Protein AF-A0A7W0ZVE9-F1 (afdb_monomer)

Structure (mmCIF, N/CA/C/O backbone):
data_AF-A0A7W0ZVE9-F1
#
_entry.id   AF-A0A7W0ZVE9-F1
#
loop_
_atom_site.group_PDB
_atom_site.id
_atom_site.type_symbol
_atom_site.label_atom_id
_atom_site.label_alt_id
_atom_site.label_comp_id
_atom_site.label_asym_id
_atom_site.label_entity_id
_atom_site.label_seq_id
_atom_site.pdbx_PDB_ins_code
_atom_site.Cartn_x
_atom_site.Cartn_y
_atom_site.Cartn_z
_atom_site.occupancy
_atom_site.B_iso_or_equiv
_atom_site.auth_seq_id
_atom_site.auth_comp_id
_atom_site.auth_asym_id
_atom_site.auth_atom_id
_atom_site.pdbx_PDB_model_num
ATOM 1 N N . MET A 1 1 ? -64.674 -14.874 -23.657 1.00 46.78 1 MET A N 1
ATOM 2 C CA . MET A 1 1 ? -64.374 -16.158 -24.335 1.00 46.78 1 MET A CA 1
ATOM 3 C C . MET A 1 1 ? -63.489 -15.874 -25.543 1.00 46.78 1 MET A C 1
ATOM 5 O O . MET A 1 1 ? -63.752 -14.874 -26.198 1.00 46.78 1 MET A O 1
ATOM 9 N N . ARG A 1 2 ? -62.521 -16.767 -25.830 1.00 42.47 2 ARG A N 1
ATOM 10 C CA . ARG A 1 2 ? -61.412 -16.684 -26.820 1.00 42.47 2 ARG A CA 1
ATOM 11 C C . ARG A 1 2 ? -60.228 -15.857 -26.282 1.00 42.47 2 ARG A C 1
ATOM 13 O O . ARG A 1 2 ? -60.367 -14.660 -26.113 1.00 42.47 2 ARG A O 1
ATOM 20 N N . GLY A 1 3 ? -59.081 -16.405 -25.884 1.00 42.94 3 GLY A N 1
ATOM 21 C CA . GLY A 1 3 ? -58.471 -17.703 -26.172 1.00 42.94 3 GLY A CA 1
ATOM 22 C C . GLY A 1 3 ? -57.370 -17.520 -27.213 1.00 42.94 3 GLY A C 1
ATOM 23 O O . GLY A 1 3 ? -57.638 -17.703 -28.394 1.00 42.94 3 GLY A O 1
AT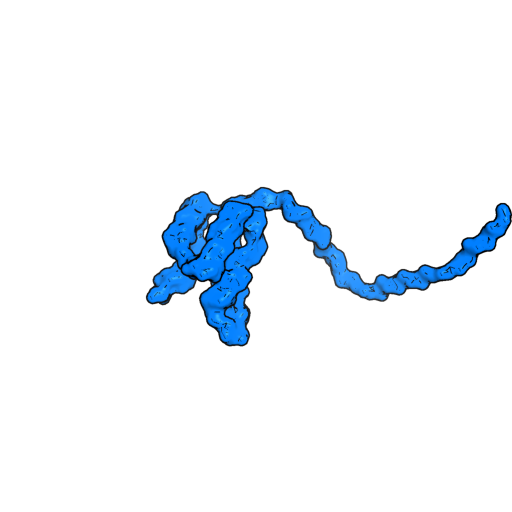OM 24 N N . SER A 1 4 ? -56.165 -17.173 -26.759 1.00 52.22 4 SER A N 1
ATOM 25 C CA . SER A 1 4 ? -54.933 -17.253 -27.548 1.00 52.22 4 SER A CA 1
ATOM 26 C C . SER A 1 4 ? -53.892 -17.956 -26.693 1.00 52.22 4 SER A C 1
ATOM 28 O O . SER A 1 4 ? -53.438 -17.427 -25.681 1.00 52.22 4 SER A O 1
ATOM 30 N N . ALA A 1 5 ? -53.597 -19.191 -27.075 1.00 49.19 5 ALA A N 1
ATOM 31 C CA . ALA A 1 5 ? -52.600 -20.042 -26.463 1.00 49.19 5 ALA A CA 1
ATOM 32 C C . ALA A 1 5 ? -51.384 -20.151 -27.393 1.00 49.19 5 ALA A C 1
ATOM 34 O O . ALA A 1 5 ? -51.546 -20.102 -28.610 1.00 49.19 5 ALA A O 1
ATOM 35 N N . LEU A 1 6 ? -50.235 -20.422 -26.762 1.00 53.44 6 LEU A N 1
ATOM 36 C CA . LEU A 1 6 ? -49.018 -21.039 -27.306 1.00 53.44 6 LEU A CA 1
ATOM 37 C C . LEU A 1 6 ? -48.154 -20.149 -28.211 1.00 53.44 6 LEU A C 1
ATOM 39 O O . LEU A 1 6 ? -48.570 -19.752 -29.289 1.00 53.44 6 LEU A O 1
ATOM 43 N N . LEU A 1 7 ? -46.893 -19.930 -27.826 1.00 49.56 7 LEU A N 1
ATOM 44 C CA . LEU A 1 7 ? -45.760 -20.759 -28.268 1.00 49.56 7 LEU A CA 1
ATOM 45 C C . LEU A 1 7 ? -44.444 -20.079 -27.846 1.00 49.56 7 LEU A C 1
ATOM 47 O O . LEU A 1 7 ? -44.248 -18.902 -28.132 1.00 49.56 7 LEU A O 1
ATOM 51 N N . GLY A 1 8 ? -43.530 -20.812 -27.205 1.00 45.91 8 GLY A N 1
ATOM 52 C CA . GLY A 1 8 ? -42.159 -20.325 -27.013 1.00 45.91 8 GLY A CA 1
ATOM 53 C C . GLY A 1 8 ? -41.441 -20.834 -25.770 1.00 45.91 8 GLY A C 1
ATOM 54 O O . GLY A 1 8 ? -40.955 -20.034 -24.979 1.00 45.91 8 GLY A O 1
ATOM 55 N N . MET A 1 9 ? -41.352 -22.157 -25.596 1.00 54.22 9 MET A N 1
ATOM 56 C CA . MET A 1 9 ? -40.259 -22.739 -24.813 1.00 54.22 9 MET A CA 1
ATOM 57 C C . MET A 1 9 ? -38.932 -22.322 -25.455 1.00 54.22 9 MET A C 1
ATOM 59 O O . MET A 1 9 ? -38.648 -22.717 -26.582 1.00 54.22 9 MET A O 1
ATOM 63 N N . LEU A 1 10 ? -38.115 -21.578 -24.718 1.00 52.31 10 LEU A N 1
ATOM 64 C CA . LEU A 1 10 ? -36.689 -21.431 -24.982 1.00 52.31 10 LEU A CA 1
ATOM 65 C C . LEU A 1 10 ? -35.956 -21.629 -23.657 1.00 52.31 10 LEU A C 1
ATOM 67 O O . LEU A 1 10 ? -35.738 -20.706 -22.879 1.00 52.31 10 LEU A O 1
ATOM 71 N N . PHE A 1 11 ? -35.617 -22.891 -23.407 1.00 46.88 11 PHE A N 1
ATOM 72 C CA . PHE A 1 11 ? -34.493 -23.247 -22.557 1.00 46.88 11 PHE A CA 1
ATOM 73 C C . PHE A 1 11 ? -33.202 -22.835 -23.271 1.00 46.88 11 PHE A C 1
ATOM 75 O O . PHE A 1 11 ? -32.998 -23.228 -24.420 1.00 46.88 11 PHE A O 1
ATOM 82 N N . PRO A 1 12 ? -32.273 -22.188 -22.562 1.00 57.47 12 PRO A N 1
ATOM 83 C CA . PRO A 1 12 ? -30.874 -22.538 -22.690 1.00 57.47 12 PRO A CA 1
ATOM 84 C C . PRO A 1 12 ? -30.472 -23.344 -21.453 1.00 57.47 12 PRO A C 1
ATOM 86 O O . PRO A 1 12 ? -30.155 -22.810 -20.393 1.00 57.47 12 PRO A O 1
ATOM 89 N N . VAL A 1 13 ? -30.490 -24.669 -21.599 1.00 55.62 13 VAL A N 1
ATOM 90 C CA . VAL A 1 13 ? -29.573 -25.524 -20.845 1.00 55.62 13 VAL A CA 1
ATOM 91 C C . VAL A 1 13 ? -28.218 -25.319 -21.505 1.00 55.62 13 VAL A C 1
ATOM 93 O O . VAL A 1 13 ? -28.091 -25.692 -22.659 1.00 55.62 13 VAL A O 1
ATOM 96 N N . PHE A 1 14 ? -27.269 -24.672 -20.828 1.00 47.59 14 PHE A N 1
ATOM 97 C CA . PHE A 1 14 ? -25.826 -24.963 -20.857 1.00 47.59 14 PHE A CA 1
ATOM 98 C C . PHE A 1 14 ? -25.091 -23.909 -20.021 1.00 47.59 14 PHE A C 1
ATOM 100 O O . PHE A 1 14 ? -24.997 -22.747 -20.400 1.00 47.59 14 PHE A O 1
ATOM 107 N N . GLY A 1 15 ? -24.566 -24.335 -18.872 1.00 39.62 15 GLY A N 1
ATOM 108 C CA . GLY A 1 15 ? -23.718 -23.507 -18.021 1.00 39.62 15 GLY A CA 1
ATOM 109 C C . GLY A 1 15 ? -23.612 -24.056 -16.606 1.00 39.62 15 GLY A C 1
ATOM 110 O O . GLY A 1 15 ? -24.268 -23.562 -15.696 1.00 39.62 15 GLY A O 1
ATOM 111 N N . CYS A 1 16 ? -22.811 -25.106 -16.428 1.00 53.41 16 CYS A N 1
ATOM 112 C CA . CYS A 1 16 ? -22.344 -25.557 -15.120 1.00 53.41 16 CYS A CA 1
ATOM 113 C C . CYS A 1 16 ? -21.789 -24.382 -14.300 1.00 53.41 16 CYS A C 1
ATOM 115 O O . CYS A 1 16 ? -20.919 -23.665 -14.787 1.00 53.41 16 CYS A O 1
ATOM 117 N N . GLY A 1 17 ? -22.226 -24.249 -13.044 1.00 41.56 17 GLY A N 1
ATOM 118 C CA . GLY A 1 17 ? -21.548 -23.410 -12.052 1.00 41.56 17 GLY A CA 1
ATOM 119 C C . GLY A 1 17 ? -22.460 -22.465 -11.275 1.00 41.56 17 GLY A C 1
ATOM 120 O O . GLY A 1 17 ? -22.359 -21.252 -11.412 1.00 41.56 17 GLY A O 1
ATOM 121 N N . GLY A 1 18 ? -23.296 -22.993 -10.379 1.00 48.34 18 GLY A N 1
ATOM 122 C CA . GLY A 1 18 ? -23.468 -22.277 -9.108 1.00 48.34 18 GLY A CA 1
ATOM 123 C C . GLY A 1 18 ? -22.176 -22.425 -8.284 1.00 48.34 18 GLY A C 1
ATOM 124 O O . GLY A 1 18 ? -21.461 -23.404 -8.510 1.00 48.34 18 GLY A O 1
ATOM 125 N N . PRO A 1 19 ? -21.851 -21.549 -7.314 1.00 53.12 19 PRO A N 1
ATOM 126 C CA . PRO A 1 19 ? -22.610 -20.417 -6.787 1.00 53.12 19 PRO A CA 1
ATOM 127 C C . PRO A 1 19 ? -21.793 -19.106 -6.776 1.00 53.12 19 PRO A C 1
ATOM 129 O O . PRO A 1 19 ?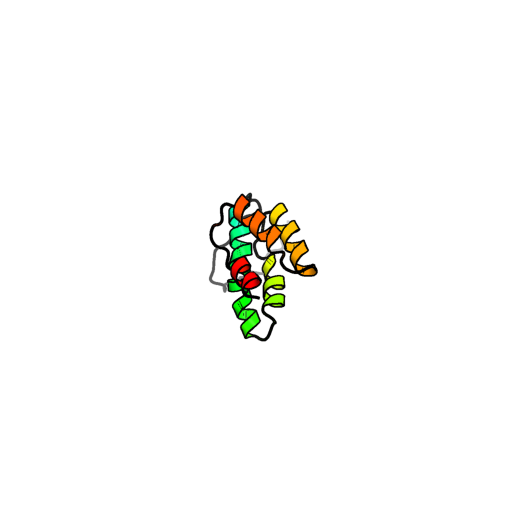 -20.572 -19.116 -6.670 1.00 53.12 19 PRO A O 1
ATOM 132 N N . ARG A 1 20 ? -22.471 -17.962 -6.744 1.00 47.81 20 ARG A N 1
ATOM 133 C CA . ARG A 1 20 ? -22.196 -16.887 -5.776 1.00 47.81 20 ARG A CA 1
ATOM 134 C C . ARG A 1 20 ? -23.172 -15.763 -6.064 1.00 47.81 20 ARG A C 1
ATOM 136 O O . ARG A 1 20 ? -22.956 -14.939 -6.944 1.00 47.81 20 ARG A O 1
ATOM 143 N N . ALA A 1 21 ? -24.226 -15.708 -5.256 1.00 45.84 21 ALA A N 1
ATOM 144 C CA . ALA A 1 21 ? -24.657 -14.404 -4.795 1.00 45.84 21 ALA A CA 1
ATOM 145 C C . ALA A 1 21 ? -23.379 -13.713 -4.304 1.00 45.84 21 ALA A C 1
ATOM 147 O O . ALA A 1 21 ? -22.763 -14.177 -3.338 1.00 45.84 21 ALA A O 1
ATOM 148 N N . LEU A 1 22 ? -22.906 -12.699 -5.034 1.00 53.28 22 LEU A N 1
ATOM 149 C CA . LEU A 1 22 ? -22.000 -11.743 -4.425 1.00 53.28 22 LEU A CA 1
ATOM 150 C C . LEU A 1 22 ? -22.714 -11.313 -3.143 1.00 53.28 22 LEU A C 1
ATOM 152 O O . LEU A 1 22 ? -23.872 -10.888 -3.238 1.00 53.28 22 LEU A O 1
ATOM 156 N N . PRO A 1 23 ? -22.114 -11.502 -1.953 1.00 49.91 23 PRO A N 1
ATOM 157 C CA . PRO A 1 23 ? -22.692 -10.882 -0.782 1.00 49.91 23 PRO A CA 1
ATOM 158 C C . PRO A 1 23 ? -22.827 -9.392 -1.123 1.00 49.91 23 PRO A C 1
ATOM 160 O O . PRO A 1 23 ? -21.911 -8.839 -1.747 1.00 49.91 23 PRO A O 1
ATOM 163 N N . PRO A 1 24 ? -23.963 -8.749 -0.806 1.00 47.75 24 PRO A N 1
ATOM 164 C CA . PRO A 1 24 ? -24.025 -7.300 -0.883 1.00 47.75 24 PRO A CA 1
ATOM 165 C C . PRO A 1 24 ? -22.790 -6.754 -0.163 1.00 47.75 24 PRO A C 1
ATOM 167 O O . PRO A 1 24 ? -22.393 -7.297 0.871 1.00 47.75 24 PRO A O 1
ATOM 170 N N . ALA A 1 25 ? -22.140 -5.753 -0.756 1.00 49.41 25 ALA A N 1
ATOM 171 C CA . ALA A 1 25 ? -21.027 -5.028 -0.160 1.00 49.41 25 ALA A CA 1
ATOM 172 C C . ALA A 1 25 ? -21.522 -4.314 1.107 1.00 49.41 25 ALA A C 1
ATOM 174 O O . ALA A 1 25 ? -21.825 -3.130 1.110 1.00 49.41 25 ALA A O 1
ATOM 175 N N . THR A 1 26 ? -21.701 -5.082 2.170 1.00 58.16 26 THR A N 1
ATOM 176 C CA . THR A 1 26 ? -22.062 -4.657 3.514 1.00 58.16 26 THR A CA 1
ATOM 177 C C . THR A 1 26 ? -21.371 -5.625 4.459 1.00 58.16 26 THR A C 1
ATOM 179 O O . THR A 1 26 ? -22.000 -6.394 5.183 1.00 58.16 26 THR A O 1
ATOM 182 N N . THR A 1 27 ? -20.049 -5.636 4.401 1.00 52.28 27 THR A N 1
ATOM 183 C CA . THR A 1 27 ? -19.243 -6.198 5.472 1.00 52.28 27 THR A CA 1
ATOM 184 C C . THR A 1 27 ? -18.355 -5.054 5.888 1.00 52.28 27 THR A C 1
ATOM 186 O O . THR A 1 27 ? -17.605 -4.559 5.052 1.00 52.28 27 THR A O 1
ATOM 189 N N . ASP A 1 28 ? -18.509 -4.597 7.128 1.00 67.12 28 ASP A N 1
ATOM 190 C CA . ASP A 1 28 ? -17.612 -3.654 7.790 1.00 67.12 28 ASP A CA 1
ATOM 191 C C . ASP A 1 28 ? -16.199 -4.242 7.697 1.00 67.12 28 ASP A C 1
ATOM 193 O O . ASP A 1 28 ? -15.791 -5.085 8.501 1.00 67.12 28 ASP A O 1
ATOM 197 N N . GLN A 1 29 ? -15.510 -3.961 6.590 1.00 83.06 29 GLN A N 1
ATOM 198 C CA . GLN A 1 29 ? -14.200 -4.523 6.354 1.00 83.06 29 GLN A CA 1
ATOM 199 C C . GLN A 1 29 ? -13.309 -3.867 7.379 1.00 83.06 29 GLN A C 1
ATOM 201 O O . GLN A 1 29 ? -13.121 -2.644 7.372 1.00 83.06 29 GLN A O 1
ATOM 206 N N . SER A 1 30 ? -12.777 -4.689 8.276 1.00 89.94 30 SER A N 1
ATOM 207 C CA . SER A 1 30 ? -11.934 -4.176 9.331 1.00 89.94 30 SER A CA 1
ATOM 208 C C . SER A 1 30 ? -10.752 -3.430 8.713 1.00 89.94 30 SER A C 1
ATOM 210 O O . SER A 1 30 ? -10.227 -3.812 7.660 1.00 89.94 30 SER A O 1
ATOM 212 N N . VAL A 1 31 ? -10.297 -2.372 9.388 1.00 90.19 31 VAL A N 1
ATOM 213 C CA . VAL A 1 31 ? -9.082 -1.647 8.982 1.00 90.19 31 VAL A CA 1
ATOM 214 C C . VAL A 1 31 ? -7.929 -2.635 8.800 1.00 90.19 31 VAL A C 1
ATOM 216 O O . VAL A 1 31 ? -7.159 -2.522 7.855 1.00 90.19 31 VAL A O 1
ATOM 219 N N . ARG A 1 32 ? -7.855 -3.668 9.644 1.00 91.94 32 ARG A N 1
ATOM 220 C CA . ARG A 1 32 ? -6.843 -4.716 9.532 1.00 91.94 32 ARG A CA 1
ATOM 221 C C . ARG A 1 32 ? -6.918 -5.490 8.221 1.00 91.94 32 ARG A C 1
ATOM 223 O O . ARG A 1 32 ? -5.885 -5.636 7.574 1.00 91.94 32 ARG A O 1
ATOM 230 N N . ASP A 1 33 ? -8.093 -5.965 7.825 1.00 92.19 33 ASP A N 1
ATOM 231 C CA . ASP A 1 33 ? -8.244 -6.730 6.581 1.00 92.19 33 ASP A CA 1
ATOM 232 C C . ASP A 1 33 ? -7.951 -5.861 5.359 1.00 92.19 33 ASP A C 1
ATOM 234 O O . ASP A 1 33 ? -7.277 -6.298 4.429 1.00 92.19 33 ASP A O 1
ATOM 238 N N . ALA A 1 34 ? -8.394 -4.603 5.378 1.00 92.44 34 ALA A N 1
ATOM 239 C CA . ALA A 1 34 ? -8.057 -3.635 4.341 1.00 92.44 34 ALA A CA 1
ATOM 240 C C . ALA A 1 34 ? -6.542 -3.398 4.246 1.00 92.44 34 ALA A C 1
ATOM 242 O O . ALA A 1 34 ? -5.977 -3.464 3.158 1.00 92.44 34 ALA A O 1
ATOM 243 N N . VAL A 1 35 ? -5.853 -3.210 5.375 1.00 93.06 35 VAL A N 1
ATOM 244 C CA . VAL A 1 35 ? -4.393 -3.037 5.394 1.00 93.06 35 VAL A CA 1
ATOM 245 C C . VAL A 1 35 ? -3.656 -4.291 4.928 1.00 93.06 35 VAL A C 1
ATOM 247 O O . VAL A 1 35 ? -2.638 -4.169 4.252 1.00 93.06 35 VAL A O 1
ATOM 250 N N . LEU A 1 36 ? -4.154 -5.491 5.236 1.00 93.50 36 LEU A N 1
ATOM 251 C CA . LEU A 1 36 ? -3.564 -6.728 4.717 1.00 93.50 36 LEU A CA 1
ATOM 252 C C . LEU A 1 36 ? -3.616 -6.778 3.186 1.00 93.50 36 LEU A C 1
ATOM 254 O O . LEU A 1 36 ? -2.610 -7.127 2.572 1.00 93.50 36 LEU A O 1
ATOM 258 N N . LEU A 1 37 ? -4.729 -6.360 2.574 1.00 93.50 37 LEU A N 1
ATOM 259 C CA . LEU A 1 37 ? -4.826 -6.247 1.115 1.00 93.50 37 LEU A CA 1
ATOM 260 C C . LEU A 1 37 ? -3.826 -5.227 0.567 1.00 93.50 37 LEU A C 1
ATOM 262 O O . LEU A 1 37 ? -3.066 -5.548 -0.343 1.00 93.50 37 LEU A O 1
ATOM 266 N N . VAL A 1 38 ? -3.753 -4.033 1.166 1.00 93.50 38 VAL A N 1
ATOM 267 C CA . VAL A 1 38 ? -2.763 -3.006 0.787 1.00 93.50 38 VAL A CA 1
ATOM 268 C C . VAL A 1 38 ? -1.347 -3.578 0.832 1.00 93.50 38 VAL A C 1
ATOM 270 O O . VAL A 1 38 ? -0.579 -3.430 -0.120 1.00 93.50 38 VAL A O 1
ATOM 273 N N . CYS A 1 39 ? -1.012 -4.285 1.906 1.00 93.75 39 CYS A N 1
ATOM 274 C CA . CYS A 1 39 ? 0.297 -4.887 2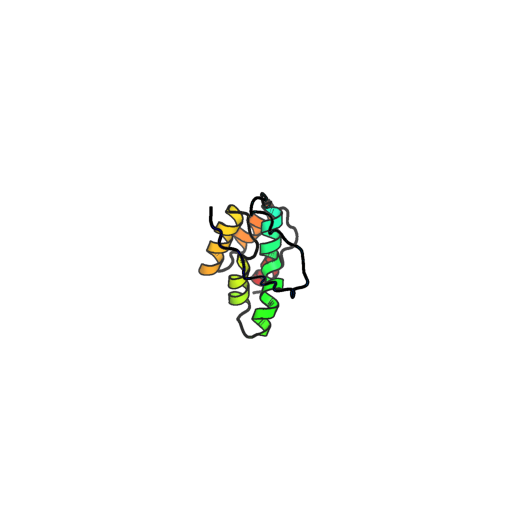.100 1.00 93.75 39 CYS A CA 1
ATOM 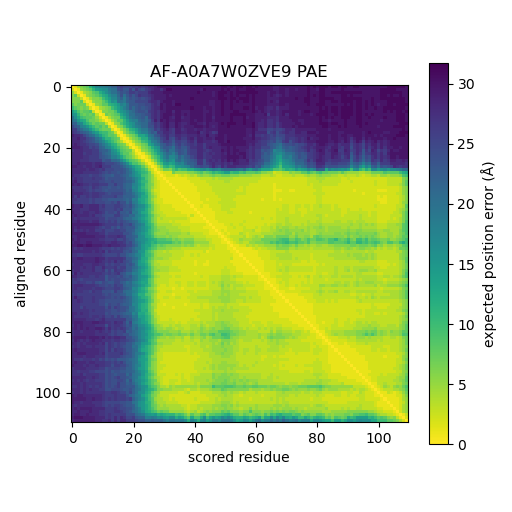275 C C . CYS A 1 39 ? 0.624 -6.010 1.113 1.00 93.75 39 CYS A C 1
ATOM 277 O O . CYS A 1 39 ? 1.804 -6.184 0.811 1.00 93.75 39 CYS A O 1
ATOM 279 N N . ASP A 1 40 ? -0.377 -6.735 0.612 1.00 93.75 40 ASP A N 1
ATOM 280 C CA . ASP A 1 40 ? -0.226 -7.809 -0.377 1.00 93.75 40 ASP A CA 1
ATOM 281 C C . ASP A 1 40 ? -0.244 -7.308 -1.835 1.00 93.75 40 ASP A C 1
ATOM 283 O O . ASP A 1 40 ? -0.023 -8.066 -2.776 1.00 93.75 40 ASP A O 1
ATOM 287 N N . THR A 1 41 ? -0.452 -6.008 -2.058 1.00 93.31 41 THR A N 1
ATOM 288 C CA . THR A 1 41 ? -0.475 -5.410 -3.405 1.00 93.31 41 THR A CA 1
ATOM 289 C C . THR A 1 41 ? 0.710 -5.801 -4.297 1.00 93.31 41 THR A C 1
ATOM 291 O O . THR A 1 41 ? 0.460 -6.136 -5.452 1.00 93.31 41 THR A O 1
ATOM 294 N N . PRO A 1 42 ? 1.975 -5.848 -3.828 1.00 91.56 42 PRO A N 1
ATOM 295 C CA . PRO A 1 42 ? 3.087 -6.269 -4.681 1.00 91.56 42 PRO A CA 1
ATOM 296 C C . PRO A 1 42 ? 2.948 -7.698 -5.214 1.00 91.56 42 PRO A C 1
ATOM 298 O O . PRO A 1 42 ? 3.322 -7.958 -6.353 1.00 91.56 42 PRO A O 1
ATOM 301 N N . SER A 1 43 ? 2.395 -8.620 -4.420 1.00 91.12 43 SER A N 1
ATOM 302 C CA . SER A 1 43 ? 2.129 -9.996 -4.853 1.00 91.12 43 SER A CA 1
ATOM 303 C C . SER A 1 43 ? 1.124 -10.016 -6.004 1.00 91.12 43 SER A C 1
ATOM 305 O O . SER A 1 43 ? 1.304 -10.743 -6.979 1.00 91.12 43 SER A O 1
ATOM 307 N N . ARG A 1 44 ? 0.090 -9.174 -5.898 1.00 90.12 44 ARG A N 1
ATOM 308 C CA . ARG A 1 44 ? -1.002 -9.044 -6.875 1.00 90.12 44 ARG A CA 1
ATOM 309 C C . ARG A 1 44 ? -0.570 -8.324 -8.152 1.00 90.12 44 ARG A C 1
ATOM 311 O O . ARG A 1 44 ? -1.032 -8.691 -9.217 1.00 90.12 44 ARG A O 1
ATOM 318 N N . ALA A 1 45 ? 0.366 -7.386 -8.034 1.00 91.25 45 ALA A N 1
ATOM 319 C CA . ALA A 1 45 ? 0.972 -6.637 -9.134 1.00 91.25 45 ALA A CA 1
ATOM 320 C C . ALA A 1 45 ? 2.088 -7.396 -9.875 1.00 91.25 45 ALA A C 1
ATOM 322 O O . ALA A 1 45 ? 2.543 -6.970 -10.936 1.00 91.25 45 ALA A O 1
ATOM 323 N N . GLN A 1 46 ? 2.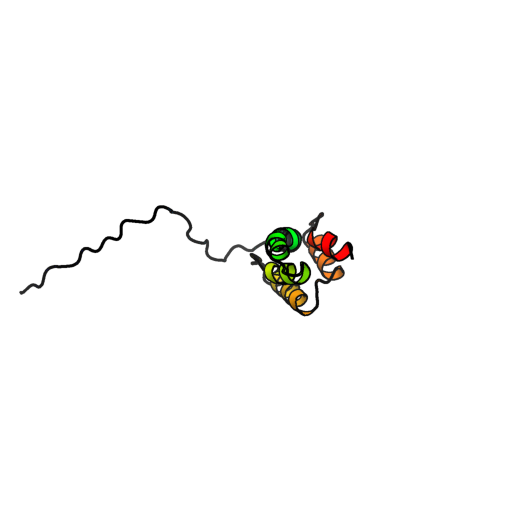572 -8.509 -9.320 1.00 89.75 46 GLN A N 1
ATOM 324 C CA . GLN A 1 46 ? 3.683 -9.263 -9.898 1.00 89.75 46 GLN A CA 1
ATOM 325 C C . GLN A 1 46 ? 3.402 -9.851 -11.299 1.00 89.75 46 GLN A C 1
ATOM 327 O O . GLN A 1 46 ? 4.339 -9.865 -12.098 1.00 89.75 46 GLN A O 1
ATOM 332 N N . PRO A 1 47 ? 2.190 -10.345 -11.630 1.00 91.56 47 PRO A N 1
ATOM 333 C CA . PRO A 1 47 ? 1.846 -10.773 -12.987 1.00 91.56 47 PRO A CA 1
ATOM 334 C C . PRO A 1 47 ? 1.986 -9.634 -14.004 1.00 91.56 47 PRO A C 1
ATOM 336 O O . PRO A 1 47 ? 2.769 -9.769 -14.937 1.00 91.56 47 PRO A O 1
ATOM 339 N N . ASP A 1 48 ? 1.367 -8.481 -13.747 1.00 88.00 48 ASP A N 1
ATOM 340 C CA . ASP A 1 48 ? 1.443 -7.295 -14.613 1.00 88.00 48 ASP A CA 1
ATOM 341 C C . ASP A 1 48 ? 2.889 -6.826 -14.822 1.00 88.00 48 ASP A C 1
ATOM 343 O O . ASP A 1 48 ? 3.299 -6.466 -15.929 1.00 88.00 48 ASP A O 1
ATOM 347 N N . ALA A 1 49 ? 3.706 -6.888 -13.765 1.00 85.75 49 ALA A N 1
ATOM 348 C CA . ALA A 1 49 ? 5.123 -6.559 -13.857 1.00 85.75 49 ALA A CA 1
ATOM 349 C C . ALA A 1 49 ? 5.912 -7.522 -14.767 1.00 85.75 49 ALA A C 1
ATOM 351 O O . ALA A 1 49 ? 6.902 -7.125 -15.384 1.00 85.75 49 ALA A O 1
ATOM 352 N N . ARG A 1 50 ? 5.489 -8.790 -14.876 1.00 88.25 50 ARG A N 1
ATOM 353 C CA . ARG A 1 50 ? 6.082 -9.773 -15.803 1.00 88.2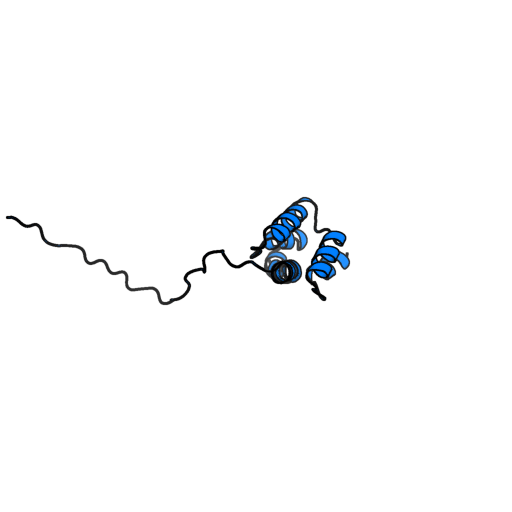5 50 ARG A CA 1
ATOM 354 C C . ARG A 1 50 ? 5.632 -9.555 -17.245 1.00 88.25 50 ARG A C 1
ATOM 356 O O . ARG A 1 50 ? 6.391 -9.886 -18.151 1.00 88.25 50 ARG A O 1
ATOM 363 N N . ASP A 1 51 ? 4.464 -8.950 -17.443 1.00 88.00 51 ASP A N 1
ATOM 364 C CA . ASP A 1 51 ? 3.932 -8.559 -18.754 1.00 88.00 51 ASP A CA 1
ATOM 365 C C . ASP A 1 51 ? 4.511 -7.226 -19.272 1.00 88.00 51 ASP A C 1
ATOM 367 O O . ASP A 1 51 ? 4.087 -6.703 -20.303 1.00 88.00 51 ASP A O 1
ATOM 371 N N . GLY A 1 52 ? 5.531 -6.686 -18.594 1.00 87.12 52 GLY A N 1
ATOM 372 C CA . GLY A 1 52 ? 6.286 -5.511 -19.034 1.00 87.12 52 GLY A CA 1
ATOM 373 C C . GLY A 1 52 ? 5.798 -4.180 -18.461 1.00 87.12 52 GLY A C 1
ATOM 374 O O . GLY A 1 52 ? 6.335 -3.136 -18.832 1.00 87.12 52 GLY A O 1
ATOM 375 N N . VAL A 1 53 ? 4.826 -4.191 -17.541 1.00 90.31 53 VAL A N 1
ATOM 376 C CA . VAL A 1 53 ? 4.427 -2.999 -16.777 1.00 90.31 53 VAL A CA 1
ATOM 377 C C . VAL A 1 53 ? 5.483 -2.704 -15.705 1.00 90.31 53 VAL A C 1
ATOM 379 O O . VAL A 1 53 ? 6.051 -3.608 -15.095 1.00 90.31 53 VAL A O 1
ATOM 382 N N . SER A 1 54 ? 5.775 -1.430 -15.439 1.00 89.31 54 SER A N 1
ATOM 383 C CA . SER A 1 54 ? 6.627 -1.073 -14.299 1.00 89.31 54 SER A CA 1
ATOM 384 C C . SER A 1 54 ? 5.996 -1.578 -13.001 1.00 89.31 54 SER A C 1
ATOM 386 O O . SER A 1 54 ? 4.810 -1.360 -12.763 1.00 89.31 54 SER A O 1
ATOM 388 N N . MET A 1 55 ? 6.792 -2.175 -12.108 1.00 88.50 55 MET A N 1
ATOM 389 C CA . MET A 1 55 ? 6.304 -2.634 -10.800 1.00 88.50 55 MET A CA 1
ATOM 390 C C . MET A 1 55 ? 5.573 -1.520 -10.030 1.00 88.50 55 MET A C 1
ATOM 392 O O . MET A 1 55 ? 4.611 -1.786 -9.318 1.00 88.50 55 MET A O 1
ATOM 396 N N . SER A 1 56 ? 6.003 -0.262 -10.177 1.00 86.44 56 SER A N 1
ATOM 397 C CA . SER A 1 56 ? 5.334 0.880 -9.542 1.00 86.44 56 SER A CA 1
ATOM 398 C C . SER A 1 56 ? 3.939 1.144 -10.114 1.00 86.44 56 SER A C 1
ATOM 400 O O . SER A 1 56 ? 3.019 1.398 -9.339 1.00 86.44 56 SER A O 1
ATOM 402 N N . ASP A 1 57 ? 3.774 1.035 -11.432 1.00 86.69 57 ASP A N 1
ATOM 403 C CA . ASP A 1 57 ? 2.492 1.266 -12.105 1.00 86.69 57 ASP A CA 1
ATOM 404 C C . ASP A 1 57 ? 1.524 0.107 -11.848 1.00 86.69 57 ASP A C 1
ATOM 406 O O . ASP A 1 57 ? 0.354 0.330 -11.545 1.00 86.69 57 ASP A O 1
ATOM 410 N N . ALA A 1 58 ? 2.032 -1.129 -11.853 1.00 90.94 58 ALA A N 1
ATOM 411 C CA . ALA A 1 58 ? 1.264 -2.315 -11.486 1.00 90.94 58 ALA A CA 1
ATOM 412 C C . ALA A 1 58 ? 0.772 -2.240 -10.027 1.00 90.94 58 ALA A C 1
ATOM 414 O O . ALA A 1 58 ? -0.401 -2.477 -9.737 1.00 90.94 58 ALA A O 1
ATOM 415 N N . ILE A 1 59 ? 1.636 -1.823 -9.090 1.00 90.44 59 ILE A N 1
ATOM 416 C CA . ILE A 1 59 ? 1.241 -1.595 -7.692 1.00 90.44 59 ILE A CA 1
ATOM 417 C C . ILE A 1 59 ? 0.156 -0.516 -7.597 1.00 90.44 59 ILE A C 1
ATOM 419 O O . ILE A 1 59 ? -0.821 -0.715 -6.880 1.00 90.44 59 ILE A O 1
ATOM 423 N N . ALA A 1 60 ? 0.289 0.602 -8.317 1.00 89.12 60 ALA A N 1
ATOM 424 C CA . ALA A 1 60 ? -0.730 1.651 -8.338 1.00 89.12 60 ALA A CA 1
ATOM 425 C C . ALA A 1 60 ? -2.072 1.156 -8.915 1.00 89.12 60 ALA A C 1
ATOM 427 O O . ALA A 1 60 ? -3.131 1.553 -8.422 1.00 89.12 60 ALA A O 1
ATOM 428 N N . GLY A 1 61 ? -2.039 0.262 -9.909 1.00 89.50 61 GLY A N 1
ATOM 429 C CA . GLY A 1 61 ? -3.221 -0.389 -10.477 1.00 89.50 61 GLY A CA 1
ATOM 430 C C . GLY A 1 61 ? -3.993 -1.221 -9.451 1.00 89.50 61 GLY A C 1
ATOM 431 O O . GLY A 1 61 ? -5.202 -1.052 -9.328 1.00 89.50 61 GLY A O 1
ATOM 432 N N . HIS A 1 62 ? -3.282 -2.023 -8.654 1.00 92.06 62 HIS A N 1
ATOM 433 C CA . HIS A 1 62 ? -3.872 -2.962 -7.688 1.00 92.06 62 HIS A CA 1
ATOM 434 C C . HIS A 1 62 ? -4.062 -2.411 -6.269 1.00 92.06 62 HIS A C 1
ATOM 436 O O . HIS A 1 62 ? -4.566 -3.104 -5.380 1.00 92.06 62 HIS A O 1
ATOM 442 N N . LEU A 1 63 ? -3.637 -1.174 -6.017 1.00 89.19 63 LEU A N 1
ATOM 443 C CA . LEU A 1 63 ? -3.554 -0.601 -4.673 1.00 89.19 63 LEU A CA 1
ATOM 444 C C . LEU A 1 63 ? -4.910 -0.529 -3.951 1.00 89.19 63 LEU A C 1
ATOM 446 O O . LEU A 1 63 ? -4.965 -0.589 -2.727 1.00 89.19 63 LEU A O 1
ATOM 450 N N . THR A 1 64 ? -5.991 -0.404 -4.719 1.00 90.88 64 THR A N 1
ATOM 451 C CA . THR A 1 64 ? -7.378 -0.261 -4.250 1.00 90.88 64 THR A CA 1
ATOM 452 C C . THR A 1 64 ? -8.173 -1.568 -4.321 1.00 90.88 64 THR A C 1
ATOM 454 O O . THR A 1 64 ? -9.332 -1.617 -3.910 1.00 90.88 64 THR A O 1
ATOM 457 N N . ASP A 1 65 ? -7.573 -2.641 -4.838 1.00 89.94 65 ASP A N 1
ATOM 458 C CA . ASP A 1 65 ? -8.301 -3.859 -5.180 1.00 89.94 65 ASP A CA 1
ATOM 459 C C . ASP A 1 65 ? -8.826 -4.580 -3.942 1.00 89.94 65 ASP A C 1
ATOM 461 O O . ASP A 1 65 ? -8.064 -5.006 -3.064 1.00 89.94 65 ASP A O 1
ATOM 465 N N . GLY A 1 66 ? -10.149 -4.753 -3.904 1.00 85.94 66 GLY A N 1
ATOM 466 C CA . GLY A 1 66 ? -10.852 -5.451 -2.831 1.00 85.94 66 GLY A CA 1
ATOM 467 C C . GLY A 1 66 ? -10.911 -4.686 -1.506 1.00 85.94 66 GLY A C 1
ATOM 468 O O . GLY A 1 66 ? -11.300 -5.276 -0.500 1.00 85.94 66 GLY A O 1
ATOM 469 N N . ILE A 1 67 ? -10.528 -3.404 -1.474 1.00 90.69 67 ILE A N 1
ATOM 470 C CA . ILE A 1 67 ? -10.625 -2.569 -0.273 1.00 90.69 67 ILE A CA 1
ATOM 471 C C . ILE A 1 67 ? -12.038 -1.992 -0.171 1.00 90.69 67 ILE A C 1
ATOM 473 O O . ILE A 1 67 ? -12.407 -1.078 -0.897 1.00 90.69 67 ILE A O 1
ATOM 477 N N . GLY A 1 68 ? -12.814 -2.516 0.769 1.00 88.00 68 GLY A N 1
ATOM 478 C CA . GLY A 1 68 ? -14.145 -2.049 1.157 1.00 88.00 68 GLY A CA 1
ATOM 479 C C . GLY A 1 68 ? -14.171 -1.209 2.437 1.00 88.00 68 GLY A C 1
ATOM 480 O O . GLY A 1 68 ? -15.249 -0.916 2.938 1.00 88.00 68 GLY A O 1
ATOM 481 N N . ASN A 1 69 ? -13.012 -0.840 2.998 1.00 91.25 69 ASN A N 1
ATOM 482 C CA . ASN A 1 69 ? -12.936 0.119 4.104 1.00 91.25 69 ASN A CA 1
ATOM 483 C C . ASN A 1 69 ? -12.687 1.531 3.552 1.00 91.25 69 ASN A C 1
ATOM 485 O O . ASN A 1 69 ? -11.584 1.804 3.077 1.00 91.25 69 ASN A O 1
ATOM 489 N N . ASP A 1 70 ? -13.671 2.430 3.657 1.00 90.06 70 ASP A N 1
ATOM 490 C CA . ASP A 1 70 ? -13.629 3.766 3.033 1.00 90.06 70 ASP A CA 1
ATOM 491 C C . ASP A 1 70 ? -12.425 4.611 3.465 1.00 90.06 70 ASP A C 1
ATOM 493 O O . ASP A 1 70 ? -11.816 5.316 2.655 1.00 90.06 70 ASP A O 1
ATOM 497 N N . ARG A 1 71 ? -12.042 4.526 4.746 1.00 90.00 71 ARG A N 1
ATOM 498 C CA . ARG A 1 71 ? -10.901 5.278 5.281 1.00 90.00 71 ARG A CA 1
ATOM 499 C C . ARG A 1 71 ? -9.587 4.797 4.676 1.00 90.00 71 ARG A C 1
ATOM 501 O O . ARG A 1 71 ? -8.762 5.621 4.289 1.00 90.00 71 ARG A O 1
ATOM 508 N N . VAL A 1 72 ? -9.386 3.479 4.613 1.00 91.31 72 VAL A N 1
ATOM 509 C CA . VAL A 1 72 ? -8.186 2.907 3.989 1.00 91.31 72 VAL A CA 1
ATOM 510 C C . VAL A 1 72 ? -8.192 3.195 2.491 1.00 91.31 72 VAL A C 1
ATOM 512 O O . VAL A 1 72 ? -7.169 3.636 1.979 1.00 91.31 72 VAL A O 1
ATOM 515 N N . LEU A 1 73 ? -9.336 3.025 1.822 1.00 91.81 73 LEU A N 1
ATOM 516 C CA . LEU A 1 73 ? -9.504 3.275 0.391 1.00 91.81 73 LEU A CA 1
ATOM 517 C C . LEU A 1 73 ? -9.112 4.709 0.017 1.00 91.81 73 LEU A C 1
ATOM 519 O O . LEU A 1 73 ? -8.246 4.898 -0.829 1.00 91.81 73 LEU A O 1
ATOM 523 N N . THR A 1 74 ? -9.667 5.705 0.712 1.00 91.19 74 THR A N 1
ATOM 524 C CA . THR A 1 74 ? -9.383 7.131 0.464 1.00 91.19 74 THR A CA 1
ATOM 525 C C . THR A 1 74 ? -7.890 7.440 0.591 1.00 91.19 74 THR A C 1
ATOM 527 O O . THR A 1 74 ? -7.313 8.176 -0.209 1.00 91.19 74 THR A O 1
ATOM 530 N N . LEU A 1 75 ? -7.246 6.867 1.608 1.00 90.94 75 LEU A N 1
ATOM 531 C CA . LEU A 1 75 ? -5.834 7.095 1.885 1.00 90.94 75 LEU A CA 1
ATOM 532 C C . LEU A 1 75 ? -4.940 6.467 0.806 1.00 90.94 75 LEU A C 1
ATOM 534 O O . LEU A 1 75 ? -4.016 7.120 0.323 1.00 90.94 75 LEU A O 1
ATOM 538 N N . VAL A 1 76 ? -5.241 5.238 0.374 1.00 91.44 76 VAL A N 1
ATOM 539 C CA . VAL A 1 76 ? -4.466 4.579 -0.687 1.00 91.44 76 VAL A CA 1
ATOM 540 C C . VAL A 1 76 ? -4.753 5.150 -2.076 1.00 91.44 76 VAL A C 1
ATOM 542 O O . VAL A 1 76 ? -3.845 5.217 -2.900 1.00 91.44 76 VAL A O 1
ATOM 545 N N . GLU A 1 77 ? -5.959 5.650 -2.349 1.00 91.12 77 GLU A N 1
ATOM 546 C CA . GLU A 1 77 ? -6.234 6.389 -3.588 1.00 91.12 77 GLU A CA 1
ATOM 547 C C . GLU A 1 77 ? -5.333 7.620 -3.722 1.00 91.12 77 GLU A C 1
ATOM 549 O O . GLU A 1 77 ? -4.791 7.875 -4.799 1.00 91.12 77 GLU A O 1
ATOM 554 N N . GLY A 1 78 ? -5.070 8.324 -2.615 1.00 89.88 78 GLY A N 1
ATOM 555 C CA . GLY A 1 78 ? -4.111 9.429 -2.583 1.00 89.88 78 GLY A CA 1
ATOM 556 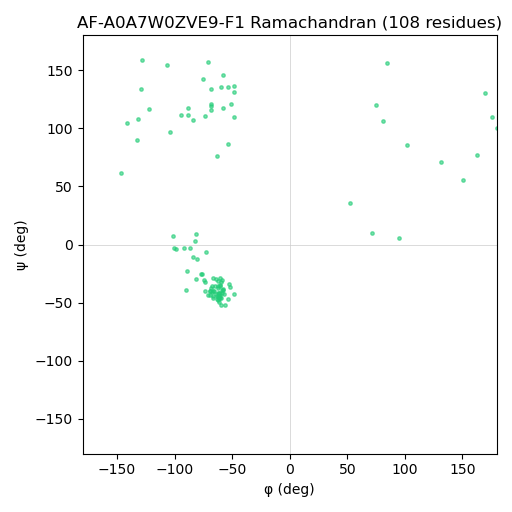C C . GLY A 1 78 ? -2.687 9.022 -2.989 1.00 89.88 78 GLY A C 1
ATOM 557 O O . GLY A 1 78 ? -1.960 9.822 -3.588 1.00 89.88 78 GLY A O 1
ATOM 558 N N . TRP A 1 79 ? -2.288 7.775 -2.726 1.00 89.62 79 TRP A N 1
ATOM 559 C CA . TRP A 1 79 ? -0.967 7.249 -3.086 1.00 89.62 79 TRP A CA 1
ATOM 560 C C . TRP A 1 79 ? -0.826 6.905 -4.568 1.00 89.62 79 TRP A C 1
ATOM 562 O O . TRP A 1 79 ? 0.291 6.940 -5.082 1.00 89.62 79 TRP A O 1
ATOM 572 N N . LYS A 1 80 ? -1.920 6.606 -5.281 1.00 85.12 80 LYS A N 1
ATOM 573 C CA . LYS A 1 80 ? -1.861 6.294 -6.723 1.00 85.12 80 LYS A CA 1
ATOM 574 C C . LYS A 1 80 ? -1.302 7.463 -7.533 1.00 85.12 80 LYS A C 1
ATOM 576 O O . LYS A 1 80 ? -0.575 7.247 -8.495 1.00 85.12 80 LYS A O 1
ATOM 581 N N . THR A 1 81 ? -1.600 8.690 -7.109 1.00 81.12 81 THR A N 1
ATOM 582 C CA . THR A 1 81 ? -1.151 9.915 -7.785 1.00 81.12 81 THR A CA 1
ATOM 583 C C . THR A 1 81 ? 0.191 10.420 -7.257 1.00 81.12 81 THR A C 1
ATOM 585 O O . THR A 1 81 ? 1.017 10.895 -8.030 1.00 81.12 81 THR A O 1
ATOM 588 N N . ASN A 1 82 ? 0.420 10.334 -5.942 1.00 82.06 82 ASN A N 1
ATOM 589 C CA . ASN A 1 82 ? 1.582 10.953 -5.285 1.00 82.06 82 ASN A CA 1
ATOM 590 C C . ASN A 1 82 ? 2.739 9.976 -5.015 1.00 82.06 82 ASN A C 1
ATOM 592 O O . ASN A 1 82 ? 3.792 10.382 -4.522 1.00 82.06 82 ASN A O 1
ATOM 596 N N . GLY A 1 83 ? 2.548 8.695 -5.326 1.00 84.75 83 GLY A N 1
ATOM 597 C CA . GLY A 1 83 ? 3.427 7.616 -4.900 1.00 84.75 83 GLY A CA 1
ATOM 598 C C . GLY A 1 83 ? 3.090 7.112 -3.494 1.00 84.75 83 GLY A C 1
ATOM 599 O O . GLY A 1 83 ? 2.501 7.807 -2.665 1.00 84.75 83 GLY A O 1
ATOM 600 N N . VAL A 1 84 ? 3.472 5.864 -3.224 1.00 86.75 84 VAL A N 1
ATOM 601 C CA . VAL A 1 84 ? 3.232 5.211 -1.931 1.00 86.75 84 VAL A CA 1
ATOM 602 C C . VAL A 1 84 ? 4.080 5.868 -0.845 1.00 86.75 84 VAL A C 1
ATOM 604 O O .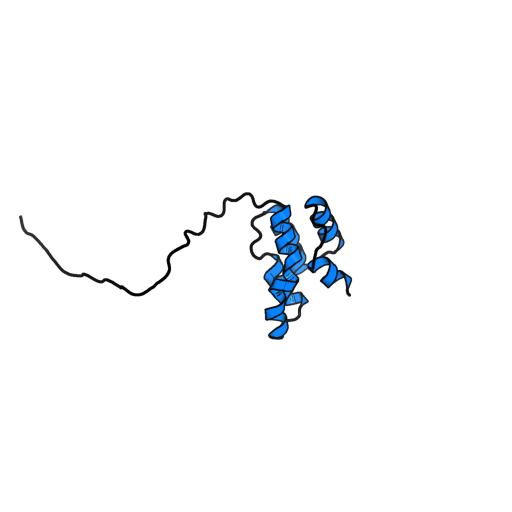 VAL A 1 84 ? 5.310 5.841 -0.889 1.00 86.75 84 VAL A O 1
ATOM 607 N N . ASN A 1 85 ? 3.417 6.422 0.168 1.00 88.62 85 ASN A N 1
ATOM 608 C CA . ASN A 1 85 ? 4.077 7.090 1.280 1.00 88.62 85 ASN A CA 1
ATOM 609 C C . ASN A 1 85 ? 4.413 6.100 2.405 1.00 88.62 85 ASN A C 1
ATOM 611 O O . ASN A 1 85 ? 3.535 5.620 3.124 1.00 88.62 85 ASN A O 1
ATOM 615 N N . ALA A 1 86 ? 5.706 5.839 2.610 1.00 88.81 86 ALA A N 1
ATOM 616 C CA . ALA A 1 86 ? 6.177 4.903 3.630 1.00 88.81 86 ALA A CA 1
ATOM 617 C C . ALA A 1 86 ? 5.761 5.283 5.064 1.00 88.81 86 ALA A C 1
ATOM 619 O O . ALA A 1 86 ? 5.524 4.392 5.879 1.00 88.81 86 ALA A O 1
ATOM 620 N N . ARG A 1 87 ? 5.642 6.582 5.387 1.00 89.12 87 ARG A N 1
ATOM 621 C CA . ARG A 1 87 ? 5.225 7.028 6.730 1.00 89.12 87 ARG A CA 1
ATOM 622 C C . ARG A 1 87 ? 3.752 6.746 6.987 1.00 89.12 87 ARG A C 1
ATOM 624 O O . ARG A 1 87 ? 3.403 6.285 8.070 1.00 89.12 87 ARG A O 1
ATOM 631 N N . GLU A 1 88 ? 2.903 7.017 6.002 1.00 90.69 88 GLU A N 1
ATOM 632 C CA . GLU A 1 88 ? 1.468 6.753 6.115 1.00 90.69 88 GLU A CA 1
ATOM 633 C C . GLU A 1 88 ? 1.199 5.248 6.136 1.00 90.69 88 GLU A C 1
ATOM 635 O O . GLU A 1 88 ? 0.418 4.789 6.963 1.00 90.69 88 GLU A O 1
ATOM 640 N N . LEU A 1 89 ? 1.917 4.463 5.325 1.00 90.44 89 LEU A N 1
ATOM 641 C CA . LEU A 1 89 ? 1.850 3.001 5.362 1.00 90.44 89 LEU A CA 1
ATOM 642 C C . LEU A 1 89 ? 2.280 2.428 6.724 1.00 90.44 89 LEU A C 1
ATOM 644 O O . LEU A 1 89 ? 1.641 1.511 7.243 1.00 90.44 89 LEU A O 1
ATOM 648 N N . ASP A 1 90 ? 3.335 2.965 7.340 1.00 91.00 90 ASP A N 1
ATOM 649 C CA . ASP A 1 90 ? 3.779 2.538 8.674 1.00 91.00 90 ASP A CA 1
ATOM 650 C C . ASP A 1 90 ? 2.753 2.896 9.767 1.00 91.00 90 ASP A C 1
ATOM 652 O O . ASP A 1 90 ? 2.461 2.079 10.641 1.00 91.00 90 ASP A O 1
ATOM 656 N N . ALA A 1 91 ? 2.130 4.076 9.688 1.00 91.25 91 ALA A N 1
ATOM 657 C CA . ALA A 1 91 ? 1.037 4.452 10.587 1.00 91.25 91 ALA A CA 1
ATOM 658 C C . ALA A 1 91 ? -0.175 3.516 10.432 1.00 91.25 91 ALA A C 1
ATOM 660 O O . ALA A 1 91 ? -0.709 3.022 11.427 1.00 91.25 91 ALA A O 1
ATOM 661 N N . LEU A 1 92 ? -0.553 3.213 9.187 1.00 90.12 92 LEU A N 1
ATOM 662 C CA . LEU A 1 92 ? -1.678 2.342 8.851 1.00 90.12 92 LEU A CA 1
ATOM 663 C C . LEU A 1 92 ? -1.455 0.907 9.356 1.00 90.12 92 LEU A C 1
ATOM 665 O O . LEU A 1 92 ? -2.337 0.304 9.965 1.00 90.12 92 LEU A O 1
ATOM 669 N N . THR A 1 93 ? -0.250 0.367 9.159 1.00 92.00 93 THR A N 1
ATOM 670 C CA . THR A 1 93 ? 0.128 -0.979 9.623 1.00 92.00 93 THR A CA 1
ATOM 671 C C . THR A 1 93 ? 0.217 -1.075 11.144 1.00 92.00 93 THR A C 1
ATOM 673 O O . THR A 1 93 ? -0.232 -2.073 11.709 1.00 92.00 93 THR A O 1
ATOM 676 N N . LYS A 1 94 ? 0.704 -0.034 11.832 1.00 92.25 94 LYS A N 1
ATOM 677 C CA . LYS A 1 94 ? 0.685 0.043 13.303 1.00 92.25 94 LYS A CA 1
ATOM 678 C C . LYS A 1 94 ? -0.732 0.069 13.861 1.00 92.25 94 LYS A C 1
ATOM 680 O O . LYS A 1 94 ? -1.027 -0.689 14.783 1.00 92.25 94 LYS A O 1
ATOM 685 N N . GLU A 1 95 ? -1.602 0.898 13.291 1.00 89.75 95 GLU A N 1
ATOM 686 C CA . GLU A 1 95 ? -3.009 0.984 13.691 1.00 89.75 95 GLU A CA 1
ATOM 687 C C . GLU A 1 95 ? -3.721 -0.364 13.509 1.00 89.75 95 GLU A C 1
ATOM 689 O O . GLU A 1 95 ? -4.362 -0.873 14.428 1.00 89.75 95 GLU A O 1
ATOM 694 N N . ALA A 1 96 ? -3.512 -0.996 12.355 1.00 90.81 96 ALA A N 1
ATOM 695 C CA . ALA A 1 96 ? -4.042 -2.313 12.024 1.00 90.81 96 ALA A CA 1
ATOM 696 C C . ALA A 1 96 ? -3.363 -3.481 12.766 1.00 90.81 96 ALA A C 1
ATOM 698 O O . ALA A 1 96 ? -3.793 -4.630 12.626 1.00 90.81 96 ALA A O 1
ATOM 699 N N . ARG A 1 97 ? -2.295 -3.219 13.533 1.00 91.31 97 ARG A N 1
ATOM 700 C CA . ARG A 1 97 ? -1.4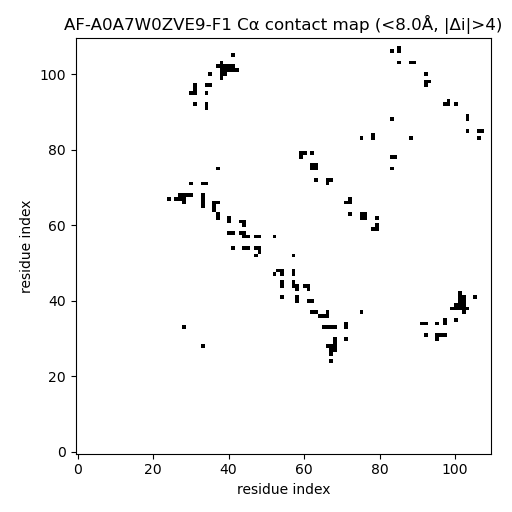27 -4.228 14.169 1.00 91.31 97 ARG A CA 1
ATOM 701 C C . ARG A 1 97 ? -0.901 -5.283 13.182 1.00 91.31 97 ARG A C 1
ATOM 703 O O . ARG A 1 97 ? -0.755 -6.457 13.525 1.00 91.31 97 ARG A O 1
ATOM 710 N N . VAL A 1 98 ? -0.608 -4.868 11.952 1.00 89.12 98 VAL A N 1
ATOM 711 C CA . VAL A 1 98 ? -0.013 -5.698 10.900 1.00 89.12 98 VAL A CA 1
ATOM 712 C C . VAL A 1 98 ? 1.507 -5.632 11.021 1.00 89.12 98 VAL A C 1
ATOM 714 O O . VAL A 1 98 ? 2.110 -4.571 10.907 1.00 89.12 98 VAL A O 1
ATOM 717 N N . THR A 1 99 ? 2.138 -6.776 11.280 1.00 83.69 99 THR A N 1
ATOM 718 C CA . THR A 1 99 ? 3.578 -6.848 11.591 1.00 83.69 99 THR A CA 1
ATOM 719 C C . THR A 1 99 ? 4.465 -7.000 10.355 1.00 83.69 99 THR A C 1
ATOM 721 O O . THR A 1 99 ? 5.648 -6.675 10.409 1.00 83.69 99 THR A O 1
ATOM 724 N N . ARG A 1 100 ? 3.921 -7.515 9.245 1.00 85.69 100 ARG A N 1
ATOM 725 C CA . ARG A 1 100 ? 4.631 -7.683 7.970 1.00 85.69 100 ARG A CA 1
ATOM 726 C C . ARG A 1 100 ? 3.819 -7.074 6.845 1.00 85.69 100 ARG A C 1
ATOM 728 O O . ARG A 1 100 ? 2.621 -7.324 6.757 1.00 85.69 100 ARG A O 1
ATOM 735 N N . CYS A 1 101 ? 4.488 -6.310 5.992 1.00 91.06 101 CYS A N 1
ATOM 736 C CA . CYS A 1 101 ? 3.855 -5.621 4.886 1.00 91.06 101 CYS A CA 1
ATOM 737 C C . CYS A 1 101 ? 4.771 -5.659 3.665 1.00 91.06 101 CYS A C 1
ATOM 739 O O . CYS A 1 101 ? 5.745 -4.911 3.616 1.00 91.06 101 CYS A O 1
ATOM 741 N N . ALA A 1 102 ? 4.456 -6.504 2.680 1.00 90.50 102 ALA A N 1
ATOM 742 C CA . ALA A 1 102 ? 5.299 -6.657 1.493 1.00 90.50 102 ALA A CA 1
ATOM 743 C C . ALA A 1 102 ? 5.399 -5.346 0.697 1.00 90.50 102 ALA A C 1
ATOM 745 O O . ALA A 1 102 ? 6.449 -5.041 0.133 1.00 90.50 102 ALA A O 1
ATOM 746 N N . LEU A 1 103 ? 4.343 -4.521 0.713 1.00 88.81 103 LEU A N 1
ATOM 747 C CA . LEU A 1 103 ? 4.384 -3.175 0.138 1.00 88.81 103 LEU A CA 1
ATOM 748 C C . LEU A 1 103 ? 5.462 -2.302 0.791 1.00 88.81 103 LEU A C 1
ATOM 750 O O . LEU A 1 103 ? 6.191 -1.617 0.079 1.00 88.81 103 LEU A O 1
ATOM 754 N N . ARG A 1 104 ? 5.612 -2.369 2.122 1.00 88.19 104 ARG A N 1
ATOM 755 C CA . ARG A 1 104 ? 6.644 -1.621 2.856 1.00 88.19 104 ARG A CA 1
ATOM 756 C C . ARG A 1 104 ? 8.045 -2.075 2.460 1.00 88.19 104 ARG A C 1
ATOM 758 O O . ARG A 1 104 ? 8.918 -1.241 2.250 1.00 88.19 104 ARG A O 1
ATOM 765 N N . ASP A 1 105 ? 8.240 -3.381 2.334 1.00 86.38 105 ASP A N 1
ATOM 766 C CA . ASP A 1 105 ? 9.530 -3.950 1.942 1.00 86.38 105 ASP A CA 1
ATOM 767 C C . ASP A 1 105 ? 9.872 -3.581 0.488 1.00 86.38 105 ASP A C 1
ATOM 769 O O . ASP A 1 105 ? 11.015 -3.267 0.176 1.00 86.38 105 ASP A O 1
ATOM 773 N N . THR A 1 106 ? 8.863 -3.517 -0.387 1.00 84.00 106 THR A N 1
ATOM 774 C CA . THR A 1 106 ? 9.030 -3.152 -1.803 1.00 84.00 106 THR A CA 1
ATOM 775 C C . THR A 1 106 ? 9.411 -1.681 -1.989 1.00 84.00 106 THR A C 1
ATOM 777 O O . THR A 1 106 ? 10.249 -1.369 -2.833 1.00 84.00 106 THR A O 1
ATOM 780 N N . ILE A 1 107 ? 8.826 -0.765 -1.209 1.00 83.25 107 ILE A N 1
ATOM 781 C CA . ILE A 1 107 ? 9.166 0.668 -1.279 1.00 83.25 107 ILE A CA 1
ATOM 782 C C . ILE A 1 107 ? 10.440 1.017 -0.500 1.00 83.25 107 ILE A C 1
ATOM 784 O O . ILE A 1 107 ? 11.124 1.962 -0.870 1.00 83.25 107 ILE A O 1
ATOM 788 N N . GLY A 1 108 ? 10.753 0.277 0.570 1.00 69.12 108 GLY A N 1
ATOM 789 C CA . GLY A 1 108 ? 11.938 0.494 1.405 1.00 69.12 108 GLY A CA 1
ATOM 790 C C . GLY A 1 108 ? 13.218 -0.153 0.870 1.00 69.12 108 GLY A C 1
ATOM 791 O O . GLY A 1 108 ? 14.293 0.134 1.383 1.00 69.12 108 GLY A O 1
ATOM 792 N N . ALA A 1 109 ? 13.115 -1.019 -0.141 1.00 59.72 109 ALA A N 1
ATOM 793 C CA . ALA A 1 109 ? 14.257 -1.604 -0.845 1.00 59.72 109 ALA A CA 1
ATOM 794 C C . ALA A 1 109 ? 14.848 -0.688 -1.942 1.00 59.72 109 ALA A C 1
ATOM 796 O O . ALA A 1 109 ? 15.763 -1.114 -2.649 1.00 59.72 109 ALA A O 1
ATOM 797 N N . ARG A 1 110 ? 14.320 0.533 -2.106 1.00 47.50 110 ARG A N 1
ATOM 798 C CA . ARG A 1 110 ? 14.875 1.589 -2.968 1.00 47.50 110 ARG A CA 1
ATOM 799 C C . ARG A 1 110 ? 15.739 2.547 -2.161 1.00 47.50 110 ARG A C 1
ATOM 801 O O . ARG A 1 110 ? 16.758 2.991 -2.729 1.00 47.50 110 ARG A O 1
#

Sequence (110 aa):
MRGSALLGMLFPVFGCGGPRALPPATTDQSVRDAVLLVCDTPSRAQPDARDGVSMSDAIAGHLTDGIGNDRVLTLVEGWKTNGVNARELDALTKEARVTRCALRDTIGAR

Solvent-accessible surface area (backbone atoms only — not comparable to full-atom values): 6835 Å² total; per-residue (Å²): 136,85,89,86,78,89,87,79,91,77,81,82,88,82,78,93,75,85,85,73,82,72,72,73,97,76,60,88,44,46,66,40,61,36,47,51,46,45,21,45,16,52,70,71,14,46,63,48,31,71,75,71,41,54,60,69,58,23,26,45,69,38,47,60,61,90,46,68,24,67,71,60,37,58,57,48,57,55,22,58,80,73,48,83,52,69,68,61,52,51,51,51,27,59,74,40,67,49,90,77,41,57,37,58,55,64,64,68,74,111

Secondary structure (DSSP, 8-state):
---------------------PPPS-----HHHHHHHHHHHHHHHHHHHHTT--HHHHHHHHTTTT---HHHHHHHHHHHHH---HHHHHHHHHHTT----HHHHHHHT-

Radius of gyration: 22.15 Å; Cα contacts (8 Å, |Δi|>4): 97; chains: 1; bounding box: 79×36×42 Å

Foldseek 3Di:
DDDDDDDDDDDDPDDDDDDDPPPPLPDQCDLLNLLQQQLCLLVQLVVVVVVVDPSQLSSLVRNQPPRSNPVSNVVSPVCSVVPDDLVVSVVSCVVSVPPHGNVNVVVVVD

pLDDT: mean 78.64, std 17.83, range [39.62, 93.75]

Mean predicted aligned error: 12.47 Å